Protein AF-A0A7J5XPY0-F1 (afdb_monomer_lite)

Structure (mmCIF, N/CA/C/O backbone):
data_AF-A0A7J5XPY0-F1
#
_entry.id   AF-A0A7J5XPY0-F1
#
loop_
_atom_site.group_PDB
_atom_site.id
_atom_site.type_symbol
_atom_site.label_atom_id
_atom_site.label_alt_id
_atom_site.label_comp_id
_atom_site.label_asym_id
_atom_site.label_entity_id
_atom_site.label_seq_id
_atom_site.pdbx_PDB_ins_code
_atom_site.Cartn_x
_atom_site.Cartn_y
_atom_site.Cartn_z
_atom_site.occupancy
_atom_site.B_iso_or_equiv
_atom_site.auth_seq_id
_atom_site.auth_comp_id
_atom_site.auth_asym_id
_atom_site.auth_atom_id
_atom_site.pdbx_PDB_model_num
ATOM 1 N N . MET A 1 1 ? -0.670 25.140 31.024 1.00 49.97 1 MET A N 1
ATOM 2 C CA . MET A 1 1 ? 0.179 25.016 29.818 1.00 49.97 1 MET A CA 1
ATOM 3 C C . MET A 1 1 ? 0.567 23.544 29.636 1.00 49.97 1 MET A C 1
ATOM 5 O O . MET A 1 1 ? 1.680 23.162 29.943 1.00 49.97 1 MET A O 1
ATOM 9 N N . MET A 1 2 ? -0.390 22.695 29.235 1.00 49.16 2 MET A N 1
ATOM 10 C CA . MET A 1 2 ? -0.227 21.234 29.041 1.00 49.16 2 MET A CA 1
ATOM 11 C C . MET A 1 2 ? -1.065 20.746 27.838 1.00 49.16 2 MET A C 1
ATOM 13 O O . MET A 1 2 ? -1.631 19.663 27.853 1.00 49.16 2 MET A O 1
ATOM 17 N N . LEU A 1 3 ? -1.180 21.562 26.785 1.00 48.03 3 LEU A N 1
ATOM 18 C CA . LEU A 1 3 ? -1.986 21.232 25.595 1.00 48.03 3 LEU A CA 1
ATOM 19 C C . LEU A 1 3 ? -1.152 20.792 24.378 1.00 48.03 3 LEU A C 1
ATOM 21 O O . LEU A 1 3 ? -1.717 20.487 23.335 1.00 48.03 3 LEU A O 1
ATOM 25 N N . ILE A 1 4 ? 0.179 20.733 24.501 1.00 52.75 4 ILE A N 1
ATOM 26 C CA . ILE A 1 4 ? 1.079 20.491 23.356 1.00 52.75 4 ILE A CA 1
ATOM 27 C C . ILE A 1 4 ? 1.592 19.035 23.313 1.00 52.75 4 ILE A C 1
ATOM 29 O O . ILE A 1 4 ? 2.010 18.555 22.268 1.00 52.75 4 ILE A O 1
ATOM 33 N N . VAL A 1 5 ? 1.506 18.277 24.414 1.00 50.22 5 VAL A N 1
ATOM 34 C CA . VAL A 1 5 ? 2.006 16.884 24.449 1.00 50.22 5 VAL A CA 1
ATOM 35 C C . VAL A 1 5 ? 1.032 15.903 23.774 1.00 50.22 5 VAL A C 1
ATOM 37 O O . VAL A 1 5 ? 1.464 14.979 23.095 1.00 50.22 5 VAL A O 1
ATOM 40 N N . TRP A 1 6 ? -0.283 16.125 23.883 1.00 40.72 6 TRP A N 1
ATOM 41 C CA . TRP A 1 6 ? -1.292 15.248 23.264 1.00 40.72 6 TRP A CA 1
ATOM 42 C C . TRP A 1 6 ? -1.451 15.455 21.752 1.00 40.72 6 TRP A C 1
ATOM 44 O O . TRP A 1 6 ? -1.672 14.497 21.019 1.00 40.72 6 TRP A O 1
ATOM 54 N N . THR A 1 7 ? -1.284 16.681 21.261 1.00 44.81 7 THR A N 1
ATOM 55 C CA . THR A 1 7 ? -1.340 16.995 19.823 1.00 44.81 7 THR A CA 1
ATOM 56 C C . THR A 1 7 ? -0.126 16.465 19.058 1.00 44.81 7 THR A C 1
ATOM 58 O O . THR A 1 7 ? -0.268 16.079 17.902 1.00 44.81 7 THR A O 1
ATOM 61 N N . LEU A 1 8 ? 1.045 16.366 19.700 1.00 42.12 8 LEU A N 1
ATOM 62 C CA . LEU A 1 8 ? 2.247 15.768 19.103 1.00 42.12 8 LEU A CA 1
ATOM 63 C C . LEU A 1 8 ? 2.188 14.230 19.036 1.00 42.12 8 LEU A C 1
ATOM 65 O O . LEU A 1 8 ? 2.663 13.655 18.060 1.00 42.12 8 LEU A O 1
ATOM 69 N N . LEU A 1 9 ? 1.555 13.559 20.008 1.00 47.81 9 LEU A N 1
ATOM 70 C CA . LEU A 1 9 ? 1.343 12.101 19.967 1.00 47.81 9 LEU A CA 1
ATOM 71 C C . LEU A 1 9 ? 0.313 11.679 18.900 1.00 47.81 9 LEU A C 1
ATOM 73 O O . LEU A 1 9 ? 0.408 10.585 18.353 1.00 47.81 9 LEU A O 1
ATOM 77 N N . PHE A 1 10 ? -0.625 12.559 18.538 1.00 46.34 10 PHE A N 1
ATOM 78 C CA . PHE A 1 10 ? -1.669 12.291 17.539 1.00 46.34 10 PHE A CA 1
ATOM 79 C C . PHE A 1 10 ? -1.233 12.446 16.068 1.00 46.34 10 PHE A C 1
ATOM 81 O O . PHE A 1 10 ? -2.036 12.188 15.173 1.00 46.34 10 PHE A O 1
ATOM 88 N N . GLN A 1 11 ? -0.004 12.893 15.779 1.00 48.53 11 GLN A N 1
ATOM 89 C CA . GLN A 1 11 ? 0.410 13.245 14.408 1.00 48.53 11 GLN A CA 1
ATOM 90 C C . GLN A 1 11 ? 1.386 12.264 13.741 1.00 48.53 11 GLN A C 1
ATOM 92 O O . GLN A 1 11 ? 1.604 12.378 12.535 1.00 48.53 11 GLN A O 1
ATOM 97 N N . ILE A 1 12 ? 1.918 11.258 14.445 1.00 57.41 12 ILE A N 1
ATOM 98 C CA . ILE A 1 12 ? 2.842 10.271 13.849 1.00 57.41 12 ILE A CA 1
ATOM 99 C C . ILE A 1 12 ? 2.122 8.945 13.555 1.00 57.41 12 ILE A C 1
ATOM 101 O O . ILE A 1 12 ? 2.600 7.874 13.904 1.00 57.41 12 ILE A O 1
ATOM 105 N N . LYS A 1 13 ? 0.949 8.997 12.911 1.00 64.38 13 LYS A N 1
ATOM 106 C CA . LYS A 1 13 ? 0.273 7.782 12.406 1.00 64.38 13 LYS A CA 1
ATOM 107 C C . LYS A 1 13 ? 0.841 7.292 11.074 1.00 64.38 13 LYS A C 1
ATOM 109 O O . LYS A 1 13 ? 0.608 6.157 10.678 1.00 64.38 13 LYS A O 1
ATOM 114 N N . SER A 1 14 ? 1.580 8.149 10.371 1.00 64.12 14 SER A N 1
ATOM 115 C CA . SER A 1 14 ? 1.971 7.919 8.983 1.00 64.12 14 SER A CA 1
ATOM 116 C C . SER A 1 14 ? 3.419 8.323 8.701 1.00 64.12 14 SER A C 1
ATOM 118 O O . SER A 1 14 ? 3.830 9.418 9.084 1.00 64.12 14 SER A O 1
ATOM 120 N N . VAL A 1 15 ? 4.154 7.502 7.954 1.00 68.31 15 VAL A N 1
ATOM 121 C CA . VAL A 1 15 ? 5.464 7.812 7.368 1.00 68.31 15 VAL A CA 1
ATOM 122 C C . VAL A 1 15 ? 5.252 8.209 5.905 1.00 68.31 15 VAL A C 1
ATOM 124 O O . VAL A 1 15 ? 4.693 7.442 5.125 1.00 68.31 15 VAL A O 1
ATOM 127 N N . LYS A 1 16 ? 5.687 9.413 5.516 1.00 67.62 16 LYS A N 1
ATOM 128 C CA . LYS A 1 16 ? 5.643 9.872 4.118 1.00 67.62 16 LYS A CA 1
ATOM 129 C C . LYS A 1 16 ? 6.997 9.654 3.454 1.00 67.62 16 LYS A C 1
ATOM 131 O O . LYS A 1 16 ? 8.018 10.078 3.989 1.00 67.62 16 LYS A O 1
ATOM 136 N N . LEU A 1 17 ? 6.993 9.044 2.275 1.00 61.69 17 LEU A N 1
ATOM 137 C CA . LEU A 1 17 ? 8.177 8.855 1.444 1.00 61.69 17 LEU A CA 1
ATOM 138 C C . LEU A 1 17 ? 7.987 9.540 0.107 1.00 61.69 17 LEU A C 1
ATOM 140 O O . LEU A 1 17 ? 6.901 9.539 -0.466 1.00 61.69 17 LEU A O 1
ATOM 144 N N . VAL A 1 18 ? 9.076 10.091 -0.401 1.00 57.28 18 VAL A N 1
ATOM 145 C CA . VAL A 1 18 ? 9.125 10.696 -1.720 1.00 57.28 18 VAL A CA 1
ATOM 146 C C . VAL A 1 18 ? 9.860 9.729 -2.638 1.00 57.28 18 VAL A C 1
ATOM 148 O O . VAL A 1 18 ? 11.070 9.559 -2.515 1.00 57.28 18 VAL A O 1
ATOM 151 N N . SER A 1 19 ? 9.125 9.075 -3.538 1.00 56.16 19 SER A N 1
ATOM 152 C CA . SER A 1 19 ? 9.721 8.299 -4.623 1.00 56.16 19 SER A CA 1
ATOM 153 C C . SER A 1 19 ? 10.060 9.238 -5.777 1.00 56.16 19 SER A C 1
ATOM 155 O O . SER A 1 19 ? 9.182 9.911 -6.330 1.00 56.16 19 SER A O 1
ATOM 157 N N . LEU A 1 20 ? 11.347 9.297 -6.120 1.00 51.94 20 LEU A N 1
ATOM 158 C CA . LEU A 1 20 ? 11.846 9.966 -7.315 1.00 51.94 20 LEU A CA 1
ATOM 159 C C . LEU A 1 20 ? 11.860 8.935 -8.449 1.00 51.94 20 LEU A C 1
ATOM 161 O O . LEU A 1 20 ? 12.832 8.203 -8.611 1.00 51.94 20 LEU A O 1
ATOM 165 N N . ALA A 1 21 ? 10.780 8.853 -9.225 1.00 49.03 21 ALA A N 1
ATOM 166 C CA . ALA A 1 21 ? 10.822 8.172 -10.514 1.00 49.03 21 ALA A CA 1
ATOM 167 C C . ALA A 1 21 ? 11.231 9.205 -11.575 1.00 49.03 21 ALA A C 1
ATOM 169 O O . ALA A 1 21 ? 10.491 10.159 -11.827 1.00 49.03 21 ALA A O 1
ATOM 170 N N . GLY A 1 22 ? 12.423 9.059 -12.155 1.00 44.84 22 GLY A N 1
ATOM 171 C CA . GLY A 1 22 ? 12.904 9.919 -13.235 1.00 44.84 22 GLY A CA 1
ATOM 172 C C . GLY A 1 22 ? 13.522 9.100 -14.363 1.00 44.84 22 GLY A C 1
ATOM 173 O O . GLY A 1 22 ? 14.541 8.451 -14.150 1.00 44.84 22 GLY A O 1
ATOM 174 N N . ASP A 1 23 ? 12.923 9.173 -15.552 1.00 49.09 23 ASP A N 1
ATOM 175 C CA . ASP A 1 23 ? 13.582 8.881 -16.829 1.00 49.09 23 ASP A CA 1
ATOM 176 C C . ASP A 1 23 ? 14.161 10.186 -17.403 1.00 49.09 23 ASP A C 1
ATOM 178 O O . ASP A 1 23 ? 13.637 11.273 -17.151 1.00 49.09 23 ASP A O 1
ATOM 182 N N . SER A 1 24 ? 15.234 10.095 -18.196 1.00 51.12 24 SER A N 1
ATOM 183 C CA . SER A 1 24 ? 16.094 11.224 -18.612 1.00 51.12 24 SER A CA 1
ATOM 184 C C . SER A 1 24 ? 15.424 12.355 -19.414 1.00 51.12 24 SER A C 1
ATOM 186 O O . SER A 1 24 ? 16.073 13.361 -19.694 1.00 51.12 24 SER A O 1
ATOM 188 N N . LEU A 1 25 ? 14.146 12.221 -19.784 1.00 48.81 25 LEU A N 1
ATOM 189 C CA . LEU A 1 25 ? 13.436 13.128 -20.694 1.00 48.81 25 LEU A CA 1
ATOM 190 C C . LEU A 1 25 ? 12.292 13.929 -20.040 1.00 48.81 25 LEU A C 1
ATOM 192 O O . LEU A 1 25 ? 11.614 14.681 -20.738 1.00 48.81 25 LEU A O 1
ATOM 196 N N . SER A 1 26 ? 12.067 13.824 -18.724 1.00 44.53 26 SER A N 1
ATOM 197 C CA . SER A 1 26 ? 11.064 14.645 -18.024 1.00 44.53 26 SER A CA 1
ATOM 198 C C . SER A 1 26 ? 11.455 14.919 -16.563 1.00 44.53 26 SER A C 1
ATOM 200 O O . SER A 1 26 ? 11.896 13.995 -15.877 1.00 44.53 26 SER A O 1
ATOM 202 N N . PRO A 1 27 ? 11.311 16.157 -16.045 1.00 50.97 27 PRO A N 1
ATOM 203 C CA . PRO A 1 27 ? 11.534 16.437 -14.630 1.00 50.97 27 PRO A CA 1
ATOM 204 C C . PRO A 1 27 ? 10.548 15.634 -13.764 1.00 50.97 27 PRO A C 1
ATOM 206 O O . PRO A 1 27 ? 9.344 15.860 -13.806 1.00 50.97 27 PRO A O 1
ATOM 209 N N . ALA A 1 28 ? 11.110 14.677 -13.018 1.00 48.06 28 ALA A N 1
ATOM 210 C CA . ALA A 1 28 ? 10.553 13.858 -11.939 1.00 48.06 28 ALA A CA 1
ATOM 211 C C . ALA A 1 28 ? 9.039 13.987 -11.670 1.00 48.06 28 ALA A C 1
ATOM 213 O O . ALA A 1 28 ? 8.576 14.943 -11.043 1.00 48.06 28 ALA A O 1
ATOM 214 N N . ALA A 1 29 ? 8.284 12.932 -11.987 1.00 52.09 29 ALA A N 1
ATOM 215 C CA . ALA A 1 29 ? 6.997 12.705 -11.341 1.00 52.09 29 ALA A CA 1
ATOM 216 C C . ALA A 1 29 ? 7.264 12.243 -9.898 1.00 52.09 29 ALA A C 1
ATOM 218 O O . ALA A 1 29 ? 7.406 11.054 -9.616 1.00 52.09 29 ALA A O 1
ATOM 219 N N . MET A 1 30 ? 7.384 13.202 -8.982 1.00 55.41 30 MET A N 1
ATOM 220 C CA . MET A 1 30 ? 7.542 12.937 -7.557 1.00 55.41 30 MET A CA 1
ATOM 221 C C . MET A 1 30 ? 6.265 12.275 -7.015 1.00 55.41 30 MET A C 1
ATOM 223 O O . MET A 1 30 ? 5.205 12.900 -6.998 1.00 55.41 30 MET A O 1
ATOM 227 N N . ARG A 1 31 ? 6.343 11.012 -6.575 1.00 64.81 31 ARG A N 1
ATOM 228 C CA . ARG A 1 31 ? 5.198 10.295 -5.982 1.00 64.81 31 ARG A CA 1
ATOM 229 C C . ARG A 1 31 ? 5.361 10.220 -4.471 1.00 64.81 31 ARG A C 1
ATOM 231 O O . ARG A 1 31 ? 6.376 9.734 -3.976 1.00 64.81 31 ARG A O 1
ATOM 238 N N . ILE A 1 32 ? 4.349 10.688 -3.744 1.00 65.50 32 ILE A N 1
ATOM 239 C CA . ILE A 1 32 ? 4.292 10.557 -2.288 1.00 65.50 32 ILE A CA 1
ATOM 240 C C . ILE A 1 32 ? 3.718 9.179 -1.962 1.00 65.50 32 ILE A C 1
ATOM 242 O O . ILE A 1 32 ? 2.580 8.879 -2.315 1.00 65.50 32 ILE A O 1
ATOM 246 N N . ILE A 1 33 ? 4.506 8.351 -1.286 1.00 70.81 33 ILE A N 1
ATOM 247 C CA . ILE A 1 33 ? 4.077 7.077 -0.715 1.00 70.81 33 ILE A CA 1
ATOM 248 C C . ILE A 1 33 ? 3.764 7.340 0.756 1.00 70.81 33 ILE A C 1
ATOM 250 O O . ILE A 1 33 ? 4.664 7.673 1.528 1.00 70.81 33 ILE A O 1
ATOM 254 N N . THR A 1 34 ? 2.502 7.203 1.150 1.00 75.88 34 THR A N 1
ATOM 255 C CA . THR A 1 34 ? 2.099 7.331 2.555 1.00 75.88 34 THR A CA 1
ATOM 256 C C . THR A 1 34 ? 1.911 5.939 3.149 1.00 75.88 34 THR A C 1
ATOM 258 O O . THR A 1 34 ? 1.056 5.176 2.703 1.00 75.88 34 THR A O 1
ATOM 261 N N . LEU A 1 35 ? 2.739 5.604 4.138 1.00 75.75 35 LEU A N 1
ATOM 262 C CA . LEU A 1 35 ? 2.642 4.383 4.933 1.00 75.75 35 LEU A CA 1
ATOM 263 C C . LEU A 1 35 ? 1.954 4.722 6.246 1.00 75.75 35 LEU A C 1
ATOM 265 O O . LEU A 1 35 ? 2.407 5.629 6.937 1.00 75.75 35 LEU A O 1
ATOM 269 N N . VAL A 1 36 ? 0.887 4.015 6.601 1.00 77.69 36 VAL A N 1
ATOM 270 C CA . VAL A 1 36 ? 0.170 4.238 7.864 1.00 77.69 36 VAL A CA 1
ATOM 271 C C . VAL A 1 36 ? 0.451 3.072 8.792 1.00 77.69 36 VAL A C 1
ATOM 273 O O . VAL A 1 36 ? 0.327 1.919 8.379 1.00 77.69 36 VAL A O 1
ATOM 276 N N . LEU A 1 37 ? 0.911 3.368 10.007 1.00 77.44 37 LEU A N 1
ATOM 277 C CA . LEU A 1 37 ? 1.168 2.355 11.030 1.00 77.44 37 LEU A CA 1
ATOM 278 C C . LEU A 1 37 ? -0.111 1.553 11.299 1.00 77.44 37 LEU A C 1
ATOM 280 O O . LEU A 1 37 ? -1.212 2.047 11.065 1.00 77.44 37 LEU A O 1
ATOM 284 N N . LEU A 1 38 ? 0.032 0.323 11.792 1.00 72.94 38 LEU A N 1
ATOM 285 C CA . LEU A 1 38 ? -1.098 -0.529 12.181 1.00 72.94 38 LEU A CA 1
ATOM 286 C C . LEU A 1 38 ? -1.776 -0.011 13.459 1.00 72.94 38 LEU A C 1
ATOM 288 O O . LEU A 1 38 ? -1.659 -0.604 14.528 1.00 72.94 38 LEU A O 1
ATOM 292 N N . ASP A 1 39 ? -2.455 1.121 13.336 1.00 72.12 39 ASP A N 1
ATOM 293 C CA . ASP A 1 39 ? -3.329 1.725 14.332 1.00 72.12 39 ASP A CA 1
ATOM 294 C C . ASP A 1 39 ? -4.682 1.979 13.659 1.00 72.12 39 ASP A C 1
ATOM 296 O O . ASP A 1 39 ? -4.751 2.697 12.660 1.00 72.12 39 ASP A O 1
ATOM 300 N N . GLY A 1 40 ? -5.745 1.360 14.174 1.00 77.00 40 GLY A N 1
ATOM 301 C CA . GLY A 1 40 ? -7.077 1.424 13.567 1.00 77.00 40 GLY A CA 1
ATOM 302 C C . GLY A 1 40 ? -7.281 0.516 12.344 1.00 77.00 40 GLY A C 1
ATOM 303 O O . GLY A 1 40 ? -6.471 -0.369 12.044 1.00 77.00 40 GLY A O 1
ATOM 304 N N . THR A 1 41 ? -8.405 0.709 11.652 1.00 85.62 41 THR A N 1
ATOM 305 C CA . THR A 1 41 ? -8.782 -0.066 10.458 1.00 85.62 41 THR A CA 1
ATOM 306 C C . THR A 1 41 ? -8.116 0.460 9.185 1.00 85.62 41 THR A C 1
ATOM 308 O O . THR A 1 41 ? -7.574 1.567 9.138 1.00 85.62 41 THR A O 1
ATOM 311 N N . TRP A 1 42 ? -8.171 -0.329 8.108 1.00 87.94 42 TRP A N 1
ATOM 312 C CA . TRP A 1 42 ? -7.681 0.101 6.797 1.00 87.94 42 TRP A CA 1
ATOM 313 C C . TRP A 1 42 ? -8.436 1.333 6.278 1.00 87.94 42 TRP A C 1
ATOM 315 O O . TRP A 1 42 ? -7.839 2.224 5.672 1.00 87.94 42 TRP A O 1
ATOM 325 N N . GLU A 1 43 ? -9.743 1.410 6.534 1.00 87.38 43 GLU A N 1
ATOM 326 C CA . GLU A 1 43 ? -10.580 2.554 6.177 1.00 87.38 43 GLU A CA 1
ATOM 327 C C . GLU A 1 43 ? -10.136 3.814 6.916 1.00 87.38 43 GLU A C 1
ATOM 329 O O . GLU A 1 43 ? -9.926 4.837 6.268 1.00 87.38 43 GLU A O 1
ATOM 334 N N . GLU A 1 44 ? -9.912 3.731 8.230 1.00 85.19 44 GLU A N 1
ATOM 335 C CA . GLU A 1 44 ? -9.419 4.853 9.040 1.00 85.19 44 GLU A CA 1
ATOM 336 C C . GLU A 1 44 ? -8.041 5.323 8.556 1.00 85.19 44 GLU A C 1
ATOM 338 O O . GLU A 1 44 ? -7.804 6.520 8.380 1.00 85.19 44 GLU A O 1
ATOM 343 N N . ALA A 1 45 ? -7.143 4.381 8.256 1.00 83.56 45 ALA A N 1
ATOM 344 C CA . ALA A 1 45 ? -5.828 4.675 7.698 1.00 83.56 45 ALA A CA 1
ATOM 345 C C . ALA A 1 45 ? -5.920 5.379 6.335 1.00 83.56 45 ALA A C 1
ATOM 347 O O . ALA A 1 45 ? -5.164 6.314 6.043 1.00 83.56 45 ALA A O 1
ATOM 348 N N . ARG A 1 46 ? -6.868 4.963 5.491 1.00 86.50 46 ARG A N 1
ATOM 349 C CA . ARG A 1 46 ? -7.113 5.593 4.195 1.00 86.50 46 ARG A CA 1
ATOM 350 C C . ARG A 1 46 ? -7.736 6.977 4.331 1.00 86.50 46 ARG A C 1
ATOM 352 O O . ARG A 1 46 ? -7.355 7.885 3.591 1.00 86.50 46 ARG A O 1
ATOM 359 N N . GLU A 1 47 ? -8.689 7.148 5.236 1.00 85.94 47 GLU A N 1
ATOM 360 C CA . GLU A 1 47 ? -9.313 8.440 5.516 1.00 85.94 47 GLU A CA 1
ATOM 361 C C . GLU A 1 47 ? -8.295 9.449 6.052 1.00 85.94 47 GLU A C 1
ATOM 363 O O . GLU A 1 47 ? -8.260 10.581 5.568 1.00 85.94 47 GLU A O 1
ATOM 368 N N . ASP A 1 48 ? -7.393 9.028 6.944 1.00 80.19 48 ASP A N 1
ATOM 369 C CA . ASP A 1 48 ? -6.280 9.859 7.416 1.00 80.19 48 ASP A CA 1
ATOM 370 C C . ASP A 1 48 ? -5.363 10.296 6.258 1.00 80.19 48 ASP A C 1
ATOM 372 O O . ASP A 1 48 ? -5.017 11.477 6.140 1.00 80.19 48 ASP A O 1
ATOM 376 N N . CYS A 1 49 ? -5.028 9.382 5.336 1.00 78.19 49 CYS A N 1
ATOM 377 C CA . CYS A 1 49 ? -4.279 9.730 4.123 1.00 78.19 49 CYS A CA 1
ATOM 378 C C . CYS A 1 49 ? -5.021 10.765 3.265 1.00 78.19 49 CYS A C 1
ATOM 380 O O . CYS A 1 49 ? -4.423 11.766 2.854 1.00 78.19 49 CYS A O 1
ATOM 382 N N . LYS A 1 50 ? -6.323 10.557 3.028 1.00 83.44 50 LYS A N 1
ATOM 383 C CA . LYS A 1 50 ? -7.164 11.449 2.214 1.00 83.44 50 LYS A CA 1
ATOM 384 C C . LYS A 1 50 ? -7.304 12.836 2.827 1.00 83.44 50 LYS A C 1
ATOM 386 O O . LYS A 1 50 ? -7.173 13.824 2.106 1.00 83.44 50 LYS A O 1
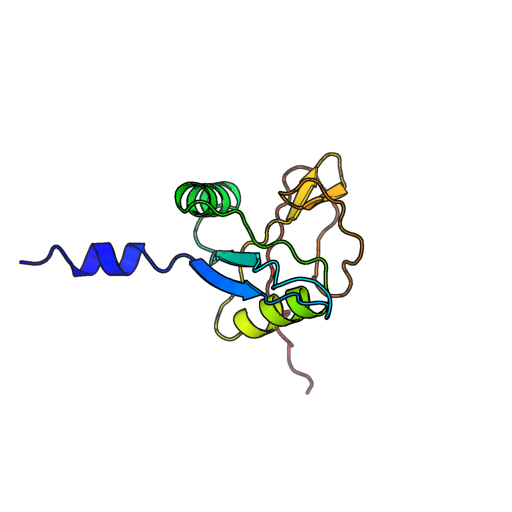ATOM 391 N N . GLY A 1 51 ? -7.475 12.926 4.146 1.00 78.00 51 GLY A N 1
ATOM 392 C CA . GLY A 1 51 ? -7.485 14.195 4.879 1.00 78.00 51 GLY A CA 1
ATOM 393 C C . GLY A 1 51 ? -6.174 14.980 4.745 1.00 78.00 51 GLY A C 1
ATOM 394 O O . GLY A 1 51 ? -6.161 16.203 4.862 1.00 78.00 51 GLY A O 1
ATOM 395 N N . LYS A 1 52 ? -5.070 14.294 4.426 1.00 76.56 52 LYS A N 1
ATOM 396 C CA . LYS A 1 52 ? -3.736 14.868 4.194 1.00 76.56 52 LYS A CA 1
ATOM 397 C C . LYS A 1 52 ? -3.404 15.062 2.706 1.00 76.56 52 LYS A C 1
ATOM 399 O O . LYS A 1 52 ? -2.219 15.176 2.375 1.00 76.56 52 LYS A O 1
ATOM 404 N N . ASN A 1 53 ? -4.412 15.101 1.827 1.00 79.06 53 ASN A N 1
ATOM 405 C CA . ASN A 1 53 ? -4.268 15.194 0.365 1.00 79.06 53 ASN A CA 1
ATOM 406 C C . ASN A 1 53 ? -3.366 14.090 -0.225 1.00 79.06 53 ASN A C 1
ATOM 408 O O . ASN A 1 53 ? -2.542 14.338 -1.105 1.00 79.06 53 ASN A O 1
ATOM 412 N N . SER A 1 54 ? -3.487 12.868 0.293 1.00 80.56 54 SER A N 1
ATOM 413 C CA . SER A 1 54 ? -2.752 11.682 -0.156 1.00 80.56 54 SER A CA 1
ATOM 414 C C . SER A 1 54 ? -3.675 10.450 -0.178 1.00 80.56 54 SER A C 1
ATOM 416 O O . SER A 1 54 ? -4.860 10.550 0.121 1.00 80.56 54 SER A O 1
ATOM 418 N N . ASP A 1 55 ? -3.156 9.281 -0.544 1.00 85.75 55 ASP A N 1
ATOM 419 C CA . ASP A 1 55 ? -3.839 7.985 -0.399 1.00 85.75 55 ASP A CA 1
ATOM 420 C C . ASP A 1 55 ? -2.800 6.954 0.084 1.00 85.75 55 ASP A C 1
ATOM 422 O O . ASP A 1 55 ? -1.599 7.249 0.143 1.00 85.75 55 ASP A O 1
ATOM 426 N N . LEU A 1 56 ? -3.254 5.763 0.464 1.00 86.31 56 LEU A N 1
ATOM 427 C CA . LEU A 1 56 ? -2.372 4.692 0.918 1.00 86.31 56 LEU A CA 1
ATOM 428 C C . LEU A 1 56 ? -1.371 4.281 -0.172 1.00 86.31 56 LEU A C 1
ATOM 430 O O . LEU A 1 56 ? -1.662 4.322 -1.369 1.00 86.31 56 LEU A O 1
ATOM 434 N N . ALA A 1 57 ? -0.189 3.849 0.266 1.00 85.81 57 ALA A N 1
ATOM 435 C CA . ALA A 1 57 ? 0.920 3.445 -0.589 1.00 85.81 57 ALA A CA 1
ATOM 436 C C . ALA A 1 57 ? 0.521 2.461 -1.702 1.00 85.81 57 ALA A C 1
ATOM 438 O O . ALA A 1 57 ? -0.011 1.385 -1.432 1.00 85.81 57 ALA A O 1
ATOM 439 N N . VAL A 1 58 ? 0.873 2.802 -2.944 1.00 87.31 58 VAL A N 1
ATOM 440 C CA . VAL A 1 58 ? 0.795 1.913 -4.109 1.00 87.31 58 VAL A CA 1
ATOM 441 C C . VAL A 1 58 ? 2.210 1.573 -4.565 1.00 87.31 58 VAL A C 1
ATOM 443 O O . VAL A 1 58 ? 3.026 2.477 -4.735 1.00 87.31 58 VAL A O 1
ATOM 446 N N . ALA A 1 59 ? 2.491 0.290 -4.799 1.00 85.31 59 ALA A N 1
ATOM 447 C CA . ALA A 1 59 ? 3.802 -0.174 -5.247 1.00 85.31 59 ALA A CA 1
ATOM 448 C C . ALA A 1 59 ? 3.717 -0.868 -6.608 1.00 85.31 59 ALA A C 1
ATOM 450 O O . ALA A 1 59 ? 3.244 -1.999 -6.718 1.00 85.31 59 ALA A O 1
ATOM 451 N N . ARG A 1 60 ? 4.213 -0.201 -7.652 1.00 82.31 60 ARG A N 1
ATOM 452 C CA . ARG A 1 60 ? 4.231 -0.721 -9.028 1.00 82.31 60 ARG A CA 1
ATOM 453 C C . ARG A 1 60 ? 5.636 -1.094 -9.463 1.00 82.31 60 ARG A C 1
ATOM 455 O O . ARG A 1 60 ? 5.835 -2.102 -10.135 1.00 82.31 60 ARG A O 1
ATOM 462 N N . THR A 1 61 ? 6.613 -0.292 -9.062 1.00 83.50 61 THR A N 1
ATOM 463 C CA . THR A 1 61 ? 8.009 -0.476 -9.457 1.00 83.50 61 THR A CA 1
ATOM 464 C C . THR A 1 61 ? 8.801 -1.242 -8.396 1.00 83.50 61 THR A C 1
ATOM 466 O O . THR A 1 61 ? 8.471 -1.189 -7.208 1.00 83.50 61 THR A O 1
ATOM 469 N N . PRO A 1 62 ? 9.891 -1.928 -8.782 1.00 83.00 62 PRO A N 1
ATOM 470 C CA . PRO A 1 62 ? 10.829 -2.508 -7.822 1.00 83.00 62 PRO A CA 1
ATOM 471 C C . PRO A 1 62 ? 11.368 -1.484 -6.813 1.00 83.00 62 PRO A C 1
ATOM 473 O O . PRO A 1 62 ? 11.527 -1.816 -5.641 1.00 83.00 62 PRO A O 1
ATOM 476 N N . ALA A 1 63 ? 11.586 -0.235 -7.242 1.00 81.75 63 ALA A N 1
ATOM 477 C CA . ALA A 1 63 ? 12.041 0.851 -6.375 1.00 81.75 63 ALA A CA 1
ATOM 478 C C . ALA A 1 63 ? 11.009 1.199 -5.289 1.00 81.75 63 ALA A C 1
ATOM 480 O O . ALA A 1 63 ? 11.363 1.319 -4.119 1.00 81.75 63 ALA A O 1
ATOM 481 N N . GLU A 1 64 ? 9.724 1.290 -5.643 1.00 82.06 64 GLU A N 1
ATOM 482 C CA . GLU A 1 64 ? 8.649 1.528 -4.671 1.00 82.06 64 GLU A CA 1
ATOM 483 C C . GLU A 1 64 ? 8.509 0.352 -3.694 1.00 82.06 64 GLU A C 1
ATOM 485 O O . GLU A 1 64 ? 8.419 0.563 -2.487 1.00 82.06 64 GLU A O 1
ATOM 490 N N . LYS A 1 65 ? 8.570 -0.893 -4.187 1.00 85.75 65 LYS A N 1
ATOM 491 C CA . LYS A 1 65 ? 8.545 -2.098 -3.336 1.00 85.75 65 LYS A CA 1
ATOM 492 C C . LYS A 1 65 ? 9.716 -2.117 -2.348 1.00 85.75 65 LYS A C 1
ATOM 494 O O . LYS A 1 65 ? 9.532 -2.453 -1.180 1.00 85.75 65 LYS A O 1
ATOM 499 N N . ALA A 1 66 ? 10.913 -1.741 -2.801 1.00 83.38 66 ALA A N 1
ATOM 500 C CA . ALA A 1 66 ? 12.093 -1.626 -1.948 1.00 83.38 66 ALA A CA 1
ATOM 501 C C . ALA A 1 66 ? 11.934 -0.516 -0.896 1.00 83.38 66 ALA A C 1
ATOM 503 O O . ALA A 1 66 ? 12.248 -0.745 0.269 1.00 83.38 66 ALA A O 1
ATOM 504 N N . ALA A 1 67 ? 11.377 0.639 -1.271 1.00 81.00 67 ALA A N 1
ATOM 505 C CA . ALA A 1 67 ? 11.122 1.740 -0.344 1.00 81.00 67 ALA A CA 1
ATOM 506 C C . ALA A 1 67 ? 10.139 1.348 0.776 1.00 81.00 67 ALA A C 1
ATOM 508 O O . ALA A 1 67 ? 10.368 1.684 1.938 1.00 81.00 67 ALA A O 1
ATOM 509 N N . ILE A 1 68 ? 9.081 0.593 0.452 1.00 80.62 68 ILE A N 1
ATOM 510 C CA . ILE A 1 68 ? 8.141 0.058 1.453 1.00 80.62 68 ILE A CA 1
ATOM 511 C C . ILE A 1 68 ? 8.858 -0.908 2.408 1.00 80.62 68 ILE A C 1
ATOM 513 O O . ILE A 1 68 ? 8.718 -0.784 3.624 1.00 80.62 68 ILE A O 1
ATOM 517 N N . LYS A 1 69 ? 9.673 -1.827 1.870 1.00 81.19 69 LYS A N 1
ATOM 518 C CA . LYS A 1 69 ? 10.459 -2.792 2.660 1.00 81.19 69 LYS A CA 1
ATOM 519 C C . LYS A 1 69 ? 11.461 -2.123 3.600 1.00 81.19 69 LYS A C 1
ATOM 521 O O . LYS A 1 69 ? 11.583 -2.519 4.752 1.00 81.19 69 LYS A O 1
ATOM 526 N N . GLU A 1 70 ? 12.197 -1.124 3.124 1.00 78.88 70 GLU A N 1
ATOM 527 C CA . GLU A 1 70 ? 13.212 -0.432 3.926 1.00 78.88 70 GLU A CA 1
ATOM 528 C C . GLU A 1 70 ? 12.578 0.316 5.106 1.00 78.88 70 GLU A C 1
ATOM 530 O O . GLU A 1 70 ? 13.109 0.330 6.214 1.00 78.88 70 GLU A O 1
ATOM 535 N N . LYS A 1 71 ? 11.410 0.923 4.894 1.00 74.31 71 LYS A N 1
ATOM 536 C CA . LYS A 1 71 ? 10.744 1.745 5.913 1.00 74.31 71 LYS A CA 1
ATOM 5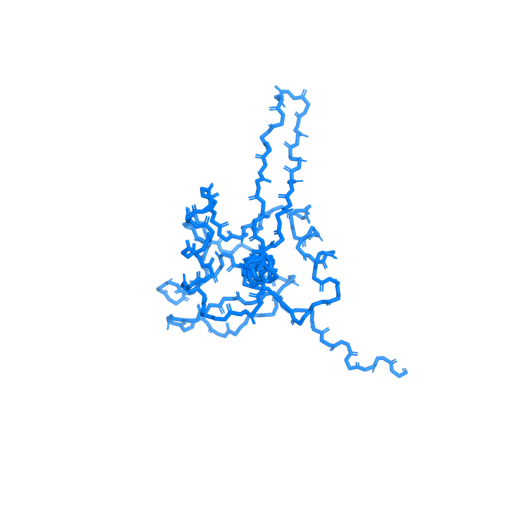37 C C . LYS A 1 71 ? 9.870 0.940 6.864 1.00 74.31 71 LYS A C 1
ATOM 539 O O . LYS A 1 71 ? 9.450 1.467 7.891 1.00 74.31 71 LYS A O 1
ATOM 544 N N . SER A 1 72 ? 9.681 -0.350 6.584 1.00 69.69 72 SER A N 1
ATOM 545 C CA . SER A 1 72 ? 9.109 -1.283 7.547 1.00 69.69 72 SER A CA 1
ATOM 546 C C . SER A 1 72 ? 10.067 -1.634 8.694 1.00 69.69 72 SER A C 1
ATOM 548 O O . SER A 1 72 ? 9.655 -2.275 9.657 1.00 69.69 72 SER A O 1
ATOM 550 N N . ILE A 1 73 ? 11.349 -1.255 8.608 1.00 66.81 73 ILE A N 1
ATOM 551 C CA . ILE A 1 73 ? 12.350 -1.556 9.636 1.00 66.81 73 ILE A CA 1
ATOM 552 C C . ILE A 1 73 ? 11.995 -0.822 10.937 1.00 66.81 73 ILE A C 1
ATOM 554 O O . ILE A 1 73 ? 11.909 0.402 10.963 1.00 66.81 73 ILE A O 1
ATOM 558 N N . GLY A 1 74 ? 11.822 -1.583 12.022 1.00 67.50 74 GLY A N 1
ATOM 559 C CA . GLY A 1 74 ? 11.512 -1.052 13.355 1.00 67.50 74 GLY A CA 1
ATOM 560 C C . GLY A 1 74 ? 10.020 -0.949 13.684 1.00 67.50 74 GLY A C 1
ATOM 561 O O . GLY A 1 74 ? 9.681 -0.435 14.746 1.00 67.50 74 GLY A O 1
ATOM 562 N N . TYR A 1 75 ? 9.136 -1.448 12.813 1.00 72.12 75 TYR A N 1
ATOM 563 C CA . TYR A 1 75 ? 7.686 -1.409 13.006 1.00 72.12 75 TYR A CA 1
ATOM 564 C C . TYR A 1 75 ? 7.049 -2.772 12.713 1.00 72.12 75 TYR A C 1
ATOM 566 O O . TYR A 1 75 ? 7.531 -3.514 11.859 1.00 72.12 75 TYR A O 1
ATOM 574 N N . ASN A 1 76 ? 5.933 -3.084 13.382 1.00 74.38 76 ASN A N 1
ATOM 575 C CA . ASN A 1 76 ? 5.224 -4.368 13.234 1.00 74.38 76 ASN A CA 1
ATOM 576 C C . ASN A 1 76 ? 4.552 -4.541 11.858 1.00 74.38 76 ASN A C 1
ATOM 578 O O . ASN A 1 76 ? 4.174 -5.644 11.474 1.00 74.38 76 ASN A O 1
ATOM 582 N N . GLY A 1 77 ? 4.407 -3.449 11.111 1.00 79.31 77 GLY A N 1
ATOM 583 C CA . GLY A 1 77 ? 3.854 -3.426 9.768 1.00 79.31 77 GLY A CA 1
ATOM 584 C C . GLY A 1 77 ? 3.108 -2.127 9.493 1.00 79.31 77 GLY A C 1
ATOM 585 O O . GLY A 1 77 ? 3.020 -1.248 10.354 1.00 79.31 77 GLY A O 1
ATOM 586 N N . TYR A 1 78 ? 2.585 -2.019 8.276 1.00 83.56 78 TYR A N 1
ATOM 587 C CA . TYR A 1 78 ? 1.880 -0.840 7.785 1.00 83.56 78 TYR A CA 1
ATOM 588 C C . TYR A 1 78 ? 0.719 -1.225 6.880 1.00 83.56 78 TYR A C 1
ATOM 590 O O . TYR A 1 78 ? 0.825 -2.173 6.099 1.00 83.56 78 TYR A O 1
ATOM 598 N N . TRP A 1 79 ? -0.353 -0.439 6.914 1.00 86.56 79 TRP A N 1
ATOM 599 C CA . TRP A 1 79 ? -1.388 -0.503 5.891 1.00 86.56 79 TRP A CA 1
ATOM 600 C C . TRP A 1 79 ? -0.821 -0.052 4.545 1.00 86.56 79 TRP A C 1
ATOM 602 O O . TRP A 1 79 ? -0.189 1.005 4.438 1.00 86.56 79 TRP A O 1
ATOM 612 N N . ILE A 1 80 ? -1.074 -0.848 3.507 1.00 88.56 80 ILE A N 1
ATOM 613 C CA . ILE A 1 80 ? -0.801 -0.468 2.120 1.00 88.56 80 ILE A CA 1
ATOM 614 C C . ILE A 1 80 ? -2.112 -0.294 1.362 1.00 88.56 80 ILE A C 1
ATOM 616 O O . ILE A 1 80 ? -3.170 -0.775 1.769 1.00 88.56 80 ILE A O 1
ATOM 620 N N . GLY A 1 81 ? -2.054 0.390 0.226 1.00 90.44 81 GLY A N 1
ATOM 621 C CA . GLY A 1 81 ? -3.218 0.716 -0.585 1.00 90.44 81 GLY A CA 1
ATOM 622 C C . GLY A 1 81 ? -3.778 -0.465 -1.365 1.00 90.44 81 GLY A C 1
ATOM 623 O O . GLY A 1 81 ? -4.267 -0.253 -2.465 1.00 90.44 81 GLY A O 1
ATOM 624 N N . LEU A 1 82 ? -3.687 -1.690 -0.851 1.00 90.56 82 LEU A N 1
ATOM 625 C CA . LEU A 1 82 ? -4.139 -2.902 -1.516 1.00 90.56 82 LEU A CA 1
ATOM 626 C C . LEU A 1 82 ? -5.311 -3.523 -0.740 1.00 90.56 82 LEU A C 1
ATOM 628 O O . LEU A 1 82 ? -5.251 -3.680 0.479 1.00 90.56 82 LEU A O 1
ATOM 632 N N . ARG A 1 83 ? -6.381 -3.872 -1.455 1.00 92.19 83 ARG A N 1
ATOM 633 C CA . ARG A 1 83 ? -7.591 -4.500 -0.903 1.00 92.19 83 ARG A CA 1
ATOM 634 C C . ARG A 1 83 ? -8.218 -5.462 -1.900 1.00 92.19 83 ARG A C 1
ATOM 636 O O . ARG A 1 83 ? -7.996 -5.334 -3.105 1.00 92.19 83 ARG A O 1
ATOM 643 N N . VAL A 1 84 ? -9.042 -6.378 -1.415 1.00 89.75 84 VAL A N 1
ATOM 644 C CA . VAL A 1 84 ? -9.815 -7.266 -2.282 1.00 89.75 84 VAL A CA 1
ATOM 645 C C . VAL A 1 84 ? -11.079 -6.565 -2.765 1.00 89.75 84 VAL A C 1
ATOM 647 O O . VAL A 1 84 ? -11.867 -6.043 -1.976 1.00 89.75 84 VAL A O 1
ATOM 650 N N . VAL A 1 85 ? -11.266 -6.559 -4.082 1.00 88.88 85 VAL A N 1
ATOM 651 C CA . VAL A 1 85 ? -12.478 -6.097 -4.759 1.00 88.88 85 VAL A CA 1
ATOM 652 C C . VAL A 1 85 ? -12.843 -7.124 -5.821 1.00 88.88 85 VAL A C 1
ATOM 654 O O . VAL A 1 85 ? -12.039 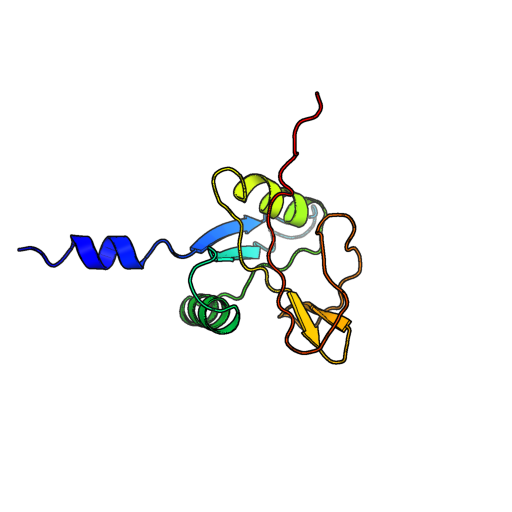-7.393 -6.715 1.00 88.88 85 VAL A O 1
ATOM 657 N N . ASN A 1 86 ? -14.057 -7.669 -5.753 1.00 89.88 86 ASN A N 1
ATOM 658 C CA . ASN A 1 86 ? -14.531 -8.724 -6.652 1.00 89.88 86 ASN A CA 1
ATOM 659 C C . ASN A 1 86 ? -13.600 -9.949 -6.640 1.00 89.88 86 ASN A C 1
ATOM 661 O O . ASN A 1 86 ? -13.250 -10.476 -7.698 1.00 89.88 86 ASN A O 1
ATOM 665 N N . LYS A 1 87 ? -13.171 -10.379 -5.444 1.00 88.81 87 LYS A N 1
ATOM 666 C CA . LYS A 1 87 ? -12.239 -11.506 -5.243 1.00 88.81 87 LYS A CA 1
ATOM 667 C C . LYS A 1 87 ? -10.876 -11.338 -5.930 1.00 88.81 87 LYS A C 1
ATOM 669 O O . LYS A 1 87 ? -10.219 -12.322 -6.266 1.00 88.81 87 LYS A O 1
ATOM 674 N N . GLN A 1 88 ? -10.442 -10.100 -6.161 1.00 90.50 88 GLN A N 1
ATOM 675 C CA . GLN A 1 88 ? -9.137 -9.782 -6.743 1.00 90.50 88 GLN A CA 1
ATOM 676 C C . GLN A 1 88 ? -8.444 -8.682 -5.944 1.00 90.50 88 GLN A C 1
ATOM 678 O O . GLN A 1 88 ? -9.079 -7.716 -5.522 1.00 90.50 88 GLN A O 1
ATOM 683 N N . TRP A 1 89 ? -7.131 -8.813 -5.764 1.00 92.00 89 TRP A N 1
ATOM 684 C CA . TRP A 1 89 ? -6.312 -7.782 -5.135 1.00 92.00 89 TRP A CA 1
ATOM 685 C C . TRP A 1 89 ? -6.161 -6.575 -6.063 1.00 92.00 89 TRP A C 1
ATOM 687 O O . TRP A 1 89 ? -5.577 -6.674 -7.144 1.00 92.00 89 TRP A O 1
ATOM 697 N N . LYS A 1 90 ? -6.672 -5.427 -5.617 1.00 92.44 90 LYS A N 1
ATOM 698 C CA . LYS A 1 90 ? -6.616 -4.154 -6.334 1.00 92.44 90 LYS A CA 1
ATOM 699 C C . LYS A 1 90 ? -6.007 -3.062 -5.474 1.00 92.44 90 LYS A C 1
ATOM 701 O O . LYS A 1 90 ? -6.246 -2.978 -4.267 1.00 92.44 90 LYS A O 1
ATOM 706 N N . TRP A 1 91 ? -5.266 -2.185 -6.130 1.00 92.00 91 TRP A N 1
ATOM 707 C CA . TRP A 1 91 ? -4.747 -0.967 -5.538 1.00 92.00 91 TRP A CA 1
ATOM 708 C C . TRP A 1 91 ? -5.847 0.095 -5.390 1.00 92.00 91 TRP A C 1
ATOM 710 O O . TRP A 1 91 ? -6.842 0.109 -6.118 1.00 92.00 91 TRP A O 1
ATOM 720 N N . VAL A 1 92 ? -5.661 1.036 -4.463 1.00 90.19 92 VAL A N 1
ATOM 721 C CA . VAL A 1 92 ? -6.567 2.176 -4.223 1.00 90.19 92 VAL A CA 1
ATOM 722 C C . VAL A 1 92 ? -6.743 3.087 -5.436 1.00 90.19 92 VAL A C 1
ATOM 724 O O . VAL A 1 92 ? -7.749 3.793 -5.512 1.00 90.19 92 VAL A O 1
ATOM 727 N N . ASP A 1 93 ? -5.805 3.036 -6.382 1.00 86.75 93 ASP A N 1
ATOM 728 C CA . ASP A 1 93 ? -5.847 3.747 -7.661 1.00 86.75 93 ASP A CA 1
ATOM 729 C C . ASP A 1 93 ? -6.589 2.991 -8.780 1.00 86.75 93 ASP A C 1
ATOM 731 O O . ASP A 1 93 ? -6.676 3.483 -9.904 1.00 86.75 93 ASP A O 1
ATOM 735 N N . GLY A 1 94 ? -7.122 1.804 -8.476 1.00 88.75 94 GLY A N 1
ATOM 736 C CA . GLY A 1 94 ? -7.900 0.973 -9.392 1.00 88.75 94 GLY A CA 1
ATOM 737 C C . GLY A 1 94 ? -7.091 -0.030 -10.215 1.00 88.75 94 GLY A C 1
ATOM 738 O O . GLY A 1 94 ? -7.705 -0.845 -10.901 1.00 88.75 94 GLY A O 1
ATOM 739 N N . SER A 1 95 ? -5.756 -0.006 -10.149 1.00 89.81 95 SER A N 1
ATOM 740 C CA . SER A 1 95 ? -4.912 -0.982 -10.851 1.00 89.81 95 SER A CA 1
ATOM 741 C C . SER A 1 95 ? -4.895 -2.351 -10.163 1.00 89.81 95 SER A C 1
ATOM 743 O O . SER A 1 95 ? -5.035 -2.452 -8.943 1.00 89.81 95 SER A O 1
ATOM 745 N N . ASP A 1 96 ? -4.716 -3.411 -10.949 1.00 91.62 96 ASP A N 1
ATOM 746 C CA . ASP A 1 96 ? -4.609 -4.780 -10.438 1.00 91.62 96 ASP A CA 1
ATOM 747 C C . ASP A 1 96 ? -3.205 -5.061 -9.886 1.00 91.62 96 ASP A C 1
ATOM 749 O O . ASP A 1 96 ? -2.205 -4.503 -10.352 1.00 91.62 96 ASP A O 1
ATOM 753 N N . LEU A 1 97 ? -3.114 -5.950 -8.894 1.00 90.25 97 LEU A N 1
ATOM 754 C CA . LEU A 1 97 ? -1.826 -6.461 -8.434 1.00 90.25 97 LEU A CA 1
ATOM 755 C C . LEU A 1 97 ? -1.225 -7.402 -9.485 1.00 90.25 97 LEU A C 1
ATOM 757 O O . LEU A 1 97 ? -1.735 -8.495 -9.710 1.00 90.25 97 LEU A O 1
ATOM 761 N N . THR A 1 98 ? -0.114 -6.997 -10.096 1.00 88.44 98 THR A N 1
ATOM 762 C CA . THR A 1 98 ? 0.578 -7.797 -11.124 1.00 88.44 98 THR A CA 1
ATOM 763 C C . THR A 1 98 ? 1.697 -8.679 -10.577 1.00 88.44 98 THR A C 1
ATOM 765 O O . THR A 1 98 ? 2.078 -9.651 -11.220 1.00 88.44 98 THR A O 1
ATOM 768 N N . ASP A 1 99 ? 2.236 -8.351 -9.404 1.00 87.12 99 ASP A N 1
ATOM 769 C CA . ASP A 1 99 ? 3.312 -9.098 -8.755 1.00 87.12 99 ASP A CA 1
ATOM 770 C C . ASP A 1 99 ? 3.114 -9.074 -7.238 1.00 87.12 99 ASP A C 1
ATOM 772 O O . ASP A 1 99 ? 3.231 -8.019 -6.607 1.00 87.12 99 ASP A O 1
ATOM 776 N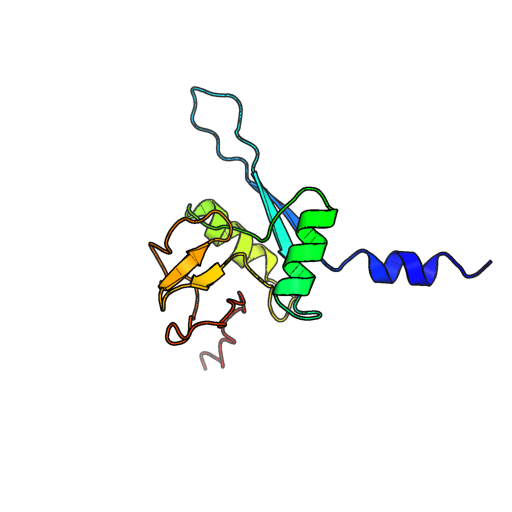 N . SER A 1 100 ? 2.823 -10.246 -6.677 1.00 87.44 100 SER A N 1
ATOM 777 C CA . SER A 1 100 ? 2.653 -10.491 -5.245 1.00 87.44 100 SER A CA 1
ATOM 778 C C . SER A 1 100 ? 3.883 -11.116 -4.581 1.00 87.44 100 SER A C 1
ATOM 780 O O . SER A 1 100 ? 3.885 -11.268 -3.371 1.00 87.44 100 SER A O 1
ATOM 782 N N . SER A 1 101 ? 4.963 -11.430 -5.309 1.00 87.00 101 SER A N 1
ATOM 783 C CA . SER A 1 101 ? 6.129 -12.173 -4.776 1.00 87.00 101 SER A CA 1
ATOM 784 C C . SER A 1 101 ? 6.862 -11.494 -3.609 1.00 87.00 101 SER A C 1
ATOM 786 O O . SER A 1 101 ? 7.705 -12.095 -2.945 1.00 87.00 101 SER A O 1
ATOM 788 N N . TRP A 1 102 ? 6.575 -10.218 -3.369 1.00 84.75 102 TRP A N 1
ATOM 789 C CA . TRP A 1 102 ? 7.222 -9.383 -2.367 1.00 84.75 102 TRP A CA 1
ATOM 790 C C . TRP A 1 102 ? 6.370 -9.154 -1.112 1.00 84.75 102 TRP A C 1
ATOM 792 O O . TRP A 1 102 ? 6.865 -8.483 -0.203 1.00 84.75 102 TRP A O 1
ATOM 802 N N . ILE A 1 103 ? 5.138 -9.673 -1.075 1.00 85.81 103 ILE A N 1
ATOM 803 C CA . ILE A 1 103 ? 4.172 -9.510 0.013 1.00 85.81 103 ILE A CA 1
ATOM 804 C C . ILE A 1 103 ? 3.408 -10.820 0.246 1.00 85.81 103 ILE A C 1
ATOM 806 O O . ILE A 1 103 ? 2.991 -11.479 -0.700 1.00 85.81 103 ILE A O 1
ATOM 810 N N . ASP A 1 104 ? 3.219 -11.191 1.507 1.00 85.81 104 ASP A N 1
ATOM 811 C CA . ASP A 1 104 ? 2.402 -12.349 1.862 1.00 85.81 104 ASP A CA 1
ATOM 812 C C . ASP A 1 104 ? 0.927 -11.926 1.929 1.00 85.81 104 ASP A C 1
ATOM 814 O O . ASP A 1 104 ? 0.572 -11.023 2.690 1.00 85.81 104 ASP A O 1
ATOM 818 N N . LEU A 1 105 ? 0.082 -12.510 1.076 1.00 86.31 105 LEU A N 1
ATOM 819 C CA . LEU A 1 105 ? -1.330 -12.146 0.955 1.00 86.31 105 LEU A CA 1
ATOM 820 C C . LEU A 1 105 ? -2.208 -13.388 1.120 1.00 86.31 105 LEU A C 1
ATOM 822 O O . LEU A 1 105 ? -1.974 -14.384 0.433 1.00 86.31 105 LEU A O 1
ATOM 826 N N . PRO A 1 106 ? -3.254 -13.324 1.963 1.00 85.19 106 PRO A N 1
ATOM 827 C CA . PRO A 1 106 ? -4.222 -14.405 2.067 1.00 85.19 106 PRO A CA 1
ATOM 828 C C . PRO A 1 106 ? -5.068 -14.518 0.792 1.00 85.19 106 PRO A C 1
ATOM 830 O O . PRO A 1 106 ? -5.054 -13.637 -0.081 1.00 85.19 106 PRO A O 1
ATOM 833 N N . ASP A 1 107 ? -5.868 -15.584 0.725 1.00 87.50 107 ASP A N 1
ATOM 834 C CA . ASP A 1 107 ? -6.845 -15.769 -0.343 1.00 87.50 107 ASP A CA 1
ATOM 835 C C . ASP A 1 107 ? -7.750 -14.532 -0.492 1.00 87.50 107 ASP A C 1
ATOM 837 O O . ASP A 1 107 ? -8.152 -13.908 0.506 1.00 87.50 107 ASP A O 1
ATOM 841 N N . PRO A 1 108 ? -8.080 -14.145 -1.737 1.00 87.62 108 PRO A N 1
ATOM 842 C CA . PRO A 1 108 ? -8.783 -12.905 -1.997 1.00 87.62 108 PRO A CA 1
ATOM 843 C C . PRO A 1 108 ? -10.279 -13.045 -1.683 1.00 87.62 108 PRO A C 1
ATOM 845 O O . PRO A 1 108 ? -11.106 -13.327 -2.553 1.00 87.62 108 PRO A O 1
ATOM 848 N N . VAL A 1 109 ? -10.631 -12.812 -0.420 1.00 86.69 109 VAL A N 1
ATOM 849 C CA . VAL A 1 109 ? -12.011 -12.687 0.067 1.00 86.69 109 VAL A CA 1
ATOM 850 C C . VAL A 1 109 ? -12.376 -11.208 0.158 1.00 86.69 109 VAL A C 1
ATOM 852 O O . VAL A 1 109 ? -11.591 -10.403 0.659 1.00 86.69 109 VAL A O 1
ATOM 855 N N . ASP A 1 110 ? -13.552 -10.830 -0.350 1.00 82.00 110 ASP A N 1
ATOM 856 C CA . ASP A 1 110 ? -14.002 -9.435 -0.330 1.00 82.00 110 ASP A CA 1
ATOM 857 C C . ASP A 1 110 ? -14.005 -8.881 1.104 1.00 82.00 110 ASP A C 1
ATOM 859 O O . ASP A 1 110 ? -14.470 -9.532 2.039 1.00 82.00 110 ASP A O 1
ATOM 863 N N . GLY A 1 111 ? -13.461 -7.674 1.269 1.00 75.38 111 GLY A N 1
ATOM 864 C CA . GLY A 1 111 ? -13.243 -7.056 2.580 1.00 75.38 111 GLY A CA 1
ATOM 865 C C . GLY A 1 111 ? -11.852 -7.301 3.177 1.00 75.38 111 GLY A C 1
ATOM 866 O O . GLY A 1 111 ? -11.480 -6.607 4.120 1.00 75.38 111 GLY A O 1
ATOM 867 N N . HIS A 1 112 ? -11.038 -8.206 2.617 1.00 83.25 112 HIS A N 1
ATOM 868 C CA . HIS A 1 112 ? -9.632 -8.310 3.012 1.00 83.25 112 HIS A CA 1
ATOM 869 C C . HIS A 1 112 ? -8.839 -7.066 2.588 1.00 83.25 112 HIS A C 1
ATOM 871 O O . HIS A 1 112 ? -8.920 -6.592 1.450 1.00 83.25 112 HIS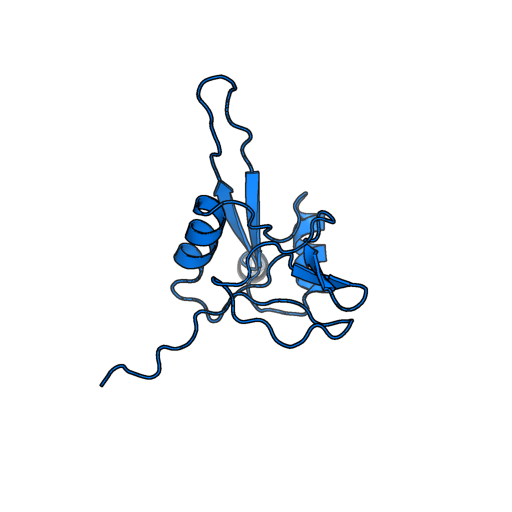 A O 1
ATOM 877 N N . CYS A 1 113 ? -8.031 -6.573 3.522 1.00 87.25 113 CYS A N 1
ATOM 878 C CA . CYS A 1 113 ? -7.146 -5.428 3.361 1.00 87.25 113 CYS A CA 1
ATOM 879 C C . CYS A 1 113 ? -5.703 -5.870 3.608 1.00 87.25 113 CYS A C 1
ATOM 881 O O . CYS A 1 113 ? -5.453 -6.701 4.480 1.00 87.25 113 CYS A O 1
ATOM 883 N N . ALA A 1 114 ? -4.755 -5.338 2.839 1.00 84.56 114 ALA A N 1
ATOM 884 C CA . ALA A 1 114 ? -3.373 -5.786 2.918 1.00 84.56 114 ALA A CA 1
ATOM 885 C C . ALA A 1 114 ? -2.550 -4.960 3.903 1.00 84.56 114 ALA A C 1
ATOM 887 O O . ALA A 1 114 ? -2.539 -3.724 3.881 1.00 84.56 114 ALA A O 1
ATOM 888 N N . VAL A 1 115 ? -1.773 -5.685 4.692 1.00 83.69 115 VAL A N 1
ATOM 889 C CA . VAL A 1 115 ? -0.725 -5.149 5.545 1.00 83.69 115 VAL A CA 1
ATOM 890 C C . VAL A 1 115 ? 0.608 -5.560 4.950 1.00 83.69 115 VAL A C 1
ATOM 892 O O . VAL A 1 115 ? 0.808 -6.723 4.611 1.00 83.69 115 VAL A O 1
ATOM 895 N N . PHE A 1 116 ? 1.542 -4.621 4.858 1.00 83.69 116 PHE A N 1
ATOM 896 C CA . PHE A 1 116 ? 2.938 -4.984 4.710 1.00 83.69 116 PHE A CA 1
ATOM 897 C C . PHE A 1 116 ? 3.527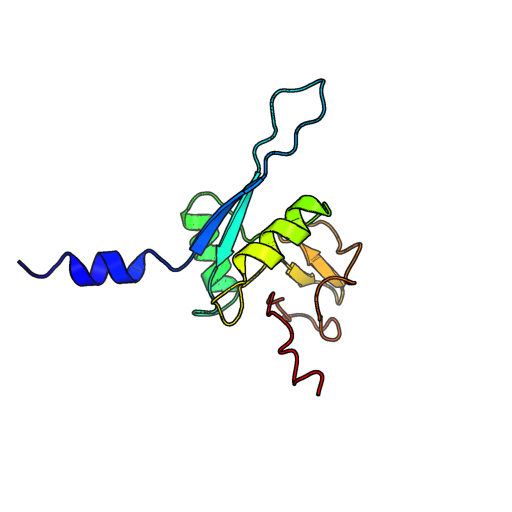 -5.200 6.103 1.00 83.69 116 PHE A C 1
ATOM 899 O O . PHE A 1 116 ? 3.828 -4.239 6.812 1.00 83.69 116 PHE A O 1
ATOM 906 N N . SER A 1 117 ? 3.674 -6.458 6.502 1.00 76.25 117 SER A N 1
ATOM 907 C CA . SER A 1 117 ? 4.485 -6.857 7.648 1.00 76.25 117 SER A CA 1
ATOM 908 C C . SER A 1 117 ? 5.761 -7.509 7.130 1.00 76.25 117 SER A C 1
ATOM 910 O O . SER A 1 117 ? 5.777 -8.185 6.097 1.00 76.25 117 SER A O 1
ATOM 912 N N . ARG A 1 118 ? 6.874 -7.297 7.833 1.00 70.06 118 ARG A N 1
ATOM 913 C CA . ARG A 1 118 ? 8.039 -8.144 7.599 1.00 70.06 118 ARG A CA 1
ATOM 914 C C . ARG A 1 118 ? 7.652 -9.530 8.111 1.00 70.06 118 ARG A C 1
ATOM 916 O O . ARG A 1 118 ? 7.261 -9.639 9.268 1.00 70.06 118 ARG A O 1
ATOM 923 N N . ALA A 1 119 ? 7.769 -10.563 7.276 1.00 57.12 119 ALA A N 1
ATOM 924 C CA . ALA A 1 119 ? 7.745 -11.928 7.781 1.00 57.12 119 ALA A CA 1
ATOM 925 C C . ALA A 1 119 ? 8.803 -12.009 8.884 1.00 57.12 119 ALA A C 1
ATOM 927 O O . ALA A 1 119 ? 9.977 -11.704 8.631 1.00 57.12 119 ALA A O 1
ATOM 928 N N . GLU A 1 120 ? 8.391 -12.338 10.110 1.00 46.38 120 GLU A N 1
ATOM 929 C CA . GLU A 1 120 ? 9.352 -12.717 11.129 1.00 46.38 120 GLU A CA 1
ATOM 930 C C . GLU A 1 120 ? 10.168 -13.847 10.515 1.00 46.38 120 GLU A C 1
ATOM 932 O O . GLU A 1 120 ? 9.658 -14.925 10.213 1.00 46.38 120 GLU A O 1
ATOM 937 N N . THR A 1 121 ? 11.446 -13.591 10.268 1.00 41.97 121 THR A N 1
ATOM 938 C CA . THR A 1 121 ? 12.400 -14.675 10.143 1.00 41.97 121 THR A CA 1
ATOM 939 C C . THR A 1 121 ? 12.438 -15.323 11.521 1.00 41.97 121 THR A C 1
ATOM 941 O O . THR A 1 121 ? 13.285 -14.971 12.342 1.00 41.97 121 THR A O 1
ATOM 944 N N . HIS A 1 122 ? 11.494 -16.227 11.808 1.00 37.19 122 HIS A N 1
ATOM 945 C CA . HIS A 1 122 ? 11.742 -17.294 12.762 1.00 37.19 122 HIS A CA 1
ATOM 946 C C . HIS A 1 122 ? 13.090 -17.888 12.358 1.00 37.19 122 HIS A C 1
ATOM 948 O O . HIS A 1 122 ? 13.305 -18.190 11.183 1.00 37.19 122 HIS A O 1
ATOM 954 N N . GLY A 1 123 ? 14.020 -17.877 13.312 1.00 38.34 123 GLY A N 1
ATOM 955 C CA . GLY A 1 123 ? 15.450 -17.967 13.071 1.00 38.34 123 GLY A CA 1
ATOM 956 C C . GLY A 1 123 ? 15.842 -18.972 11.995 1.00 38.34 123 GLY A C 1
ATOM 957 O O . GLY A 1 123 ? 15.481 -20.145 12.050 1.00 38.34 123 GLY A O 1
ATOM 958 N N . GLN A 1 124 ? 16.660 -18.509 11.054 1.00 35.09 124 GLN A N 1
ATOM 959 C CA . GLN A 1 124 ? 17.668 -19.399 10.503 1.00 35.09 124 GLN A CA 1
ATOM 960 C C . GLN A 1 124 ? 18.610 -19.727 11.662 1.00 35.09 124 GLN A C 1
ATOM 962 O O . GLN A 1 124 ? 19.314 -18.850 12.166 1.00 35.09 124 GLN A O 1
ATOM 967 N N . GLN A 1 125 ? 18.476 -20.957 12.148 1.00 34.91 125 GLN A N 1
ATOM 968 C CA . GLN A 1 125 ? 19.370 -21.602 13.099 1.00 34.91 125 GLN A CA 1
ATOM 969 C C . GLN A 1 125 ? 20.685 -21.961 12.406 1.00 34.91 125 GLN A C 1
ATOM 971 O O . GLN A 1 125 ? 20.629 -22.303 11.200 1.00 34.91 125 GLN A O 1
#

Organism: Dissostichus mawsoni (NCBI:txid36200)

InterPro domains:
  IPR001304 C-type lectin-like [PF00059] (41-116)
  IPR001304 C-type lectin-like [PS50041] (41-125)
  IPR001304 C-type lectin-like [SM00034] (19-125)
  IPR016186 C-type lectin-like/link domain superfamily [G3DSA:3.10.100.10] (30-125)
  IPR016187 C-type lectin fold [SSF56436] (40-118)
  IPR051379 C-type Lectin Receptor Immune Modulators [PTHR46746] (41-121)

Radius of gyration: 16.04 Å; chains: 1; bounding box: 34×47×50 Å

pLDDT: mean 73.12, std 16.55, range [34.91, 92.44]

Secondary structure (DSSP, 8-state):
---SHHHHHTS-SEEEEEEEE--TTSS-EEEEEEEEESSS-HHHHHHHHHHTT--B----SHHHHHHHHHHTTTSS-EEEEEEEETTEEEETTS-B----TTS------TT-EEEE---------

Foldseek 3Di:
DPPPPVVVVVPPQWDWDWDFDDDPPDHTPTDIAIWGAPDDDLVVSQVVQVVVVHGHGDDDDPSSLVVLVVVLPPGQWTFGQWAADPQFIAGVVGHGDPDCPSADDDGRDHPDTDIRGDPPPPDPD

Sequence (125 aa):
MMLIVWTLLFQIKSVKLVSLAGDSLSPAAMRIITLVLLDGTWEEAREDCKGKNSDLAVARTPAEKAAIKEKSIGYNGYWIGLRVVNKQWKWVDGSDLTDSSWIDLPDPVDGHCAVFSRAETHGQQ